Protein AF-L5N5S2-F1 (afdb_monomer)

Sequence (174 aa):
MRQPINDVLSGDQEKIIAAFIEKIEELGEEVDVIAGCATAGIPHAAWIAEKLELPMVYVRASAKKHGKGNQIEGRIRKGQKAVVIEDLISTGKSSIQAAEALQKEGVEVLEVLSIFTYGLHKADEAFKEAGLSYRSITSYENLLNALVDAERMNEEERRLMAEWRQDPYIFTQT

Nearest PDB structures (foldseek):
  4rv4-assembly1_B  TM=9.715E-01  e=4.858E-18  Bacillus anthracis
  3dez-assembly1_A  TM=9.484E-01  e=8.156E-17  Streptococcus mutans
  2wns-assembly1_A  TM=8.972E-01  e=1.142E-13  Homo sapiens
  4ohc-assembly1_D  TM=8.612E-01  e=1.217E-13  Burkholderia cenocepacia J2315
  4ohc-assembly4_C  TM=9.111E-01  e=1.305E-12  Burkholderia cenocepacia J2315

Mean predicted aligned error: 5.72 Å

pLDDT: mean 91.0, std 13.74, range [45.06, 98.88]

Solvent-accessible surface area (backbone atoms only — not comparable to full-atom values): 9653 Å² total; per-residue (Å²): 132,81,75,77,71,75,81,84,62,52,66,67,54,51,50,54,45,50,52,50,49,52,56,51,58,70,65,77,59,85,74,58,32,27,29,5,30,55,70,70,7,35,68,58,20,51,56,42,14,62,76,68,75,40,51,57,35,35,25,46,88,56,50,46,96,72,75,93,46,61,35,66,47,70,84,87,56,68,72,36,31,27,40,38,26,37,47,66,39,59,56,38,64,69,58,51,54,36,46,52,56,42,40,75,64,39,28,42,69,73,35,37,40,23,48,31,25,59,79,33,68,63,19,60,51,47,33,55,75,70,75,46,54,72,52,50,76,42,36,47,66,58,51,49,51,53,31,40,78,65,72,74,39,54,73,68,58,46,49,54,53,56,51,32,63,78,39,80,53,71,91,69,75,124

Structure (mmCIF, N/CA/C/O backbone):
data_AF-L5N5S2-F1
#
_entry.id   AF-L5N5S2-F1
#
loop_
_atom_site.group_PDB
_atom_site.id
_atom_site.type_symbol
_atom_site.label_atom_id
_atom_site.label_alt_id
_atom_site.label_comp_id
_atom_site.label_asym_id
_atom_site.label_entity_id
_atom_site.label_seq_id
_atom_site.pdbx_PDB_ins_code
_atom_site.Cartn_x
_atom_site.Cartn_y
_atom_site.Cartn_z
_atom_site.occupancy
_atom_site.B_iso_or_equiv
_atom_site.auth_seq_id
_atom_site.auth_comp_id
_atom_site.auth_asym_id
_atom_site.auth_atom_id
_atom_site.pdbx_PDB_model_num
ATOM 1 N N . MET A 1 1 ? -11.778 23.799 -28.279 1.00 48.72 1 MET A N 1
ATOM 2 C CA . MET A 1 1 ? -12.732 22.722 -27.945 1.00 48.72 1 MET A CA 1
ATOM 3 C C . MET A 1 1 ? -11.894 21.566 -27.413 1.00 48.72 1 MET A C 1
ATOM 5 O O . MET A 1 1 ? -11.048 21.091 -28.158 1.00 48.72 1 MET A O 1
ATOM 9 N N . ARG A 1 2 ? -11.972 21.233 -26.114 1.00 47.91 2 ARG A N 1
ATOM 10 C CA . ARG A 1 2 ? -11.222 20.085 -25.567 1.00 47.91 2 ARG A CA 1
ATOM 11 C C . ARG A 1 2 ? -11.820 18.812 -26.169 1.00 47.91 2 ARG A C 1
ATOM 13 O O . ARG A 1 2 ? -13.043 18.723 -26.252 1.00 47.91 2 ARG A O 1
ATOM 20 N N . GLN A 1 3 ? -10.978 17.882 -26.615 1.00 45.06 3 GLN A N 1
ATOM 21 C CA . GLN A 1 3 ? -11.445 16.546 -26.987 1.00 45.06 3 GLN A CA 1
ATOM 22 C C . GLN A 1 3 ? -12.175 15.911 -25.790 1.00 45.06 3 GLN A C 1
ATOM 24 O O . GLN A 1 3 ? -11.806 16.200 -24.644 1.00 45.06 3 GLN A O 1
ATOM 29 N N . PRO A 1 4 ? -13.227 15.108 -26.025 1.00 46.75 4 PRO A N 1
ATOM 30 C CA . PRO A 1 4 ? -13.910 14.403 -24.951 1.00 46.75 4 PRO A CA 1
ATOM 31 C C . PRO A 1 4 ? -12.904 13.534 -24.185 1.00 46.75 4 PRO A C 1
ATOM 33 O O . PRO A 1 4 ? -12.125 12.794 -24.773 1.00 46.75 4 PRO A O 1
ATOM 36 N N . ILE A 1 5 ? -12.923 13.661 -22.858 1.00 55.97 5 ILE A N 1
ATOM 37 C CA . ILE A 1 5 ? -12.007 13.012 -21.901 1.00 55.97 5 ILE A CA 1
ATOM 38 C C . ILE A 1 5 ? -12.103 11.471 -21.912 1.00 55.97 5 ILE A C 1
ATOM 40 O O . ILE A 1 5 ? -11.268 10.798 -21.313 1.00 55.97 5 ILE A O 1
ATOM 44 N N . ASN A 1 6 ? -13.084 10.903 -22.613 1.00 47.81 6 ASN A N 1
ATOM 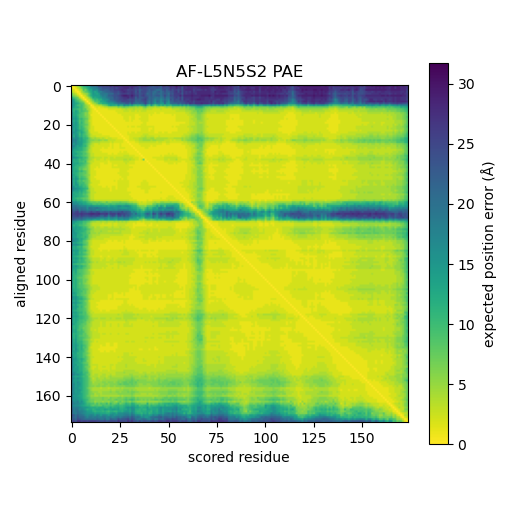45 C CA . ASN A 1 6 ? -13.488 9.510 -22.445 1.00 47.81 6 ASN A CA 1
ATOM 46 C C . ASN A 1 6 ? -12.530 8.464 -23.036 1.00 47.81 6 ASN A C 1
ATOM 48 O O . ASN A 1 6 ? -12.575 7.329 -22.574 1.00 47.81 6 ASN A O 1
ATOM 52 N N . ASP A 1 7 ? -11.642 8.824 -23.970 1.00 47.91 7 ASP A N 1
ATOM 53 C CA . ASP A 1 7 ? -10.919 7.812 -24.765 1.00 47.91 7 ASP A CA 1
ATOM 54 C C . ASP A 1 7 ? -9.430 7.632 -24.417 1.00 47.91 7 ASP A C 1
ATOM 56 O O . ASP A 1 7 ? -8.802 6.709 -24.925 1.00 47.91 7 ASP A O 1
ATOM 60 N N . VAL A 1 8 ? -8.833 8.474 -23.560 1.00 46.44 8 VAL A N 1
ATOM 61 C CA . VAL A 1 8 ? -7.364 8.446 -23.331 1.00 46.44 8 VAL A CA 1
ATOM 62 C C . VAL A 1 8 ? -6.959 8.239 -21.864 1.00 46.44 8 VAL A C 1
ATOM 64 O O . VAL A 1 8 ? -5.823 7.863 -21.602 1.00 46.44 8 VAL A O 1
ATOM 67 N N . LEU A 1 9 ? -7.861 8.439 -20.893 1.00 47.47 9 LEU A N 1
ATOM 68 C CA . LEU A 1 9 ? -7.510 8.400 -19.458 1.00 47.47 9 LEU A CA 1
ATOM 69 C C . LEU A 1 9 ? -8.308 7.388 -18.617 1.00 47.47 9 LEU A C 1
ATOM 71 O O . LEU A 1 9 ? -7.894 7.077 -17.504 1.00 47.47 9 LEU A O 1
ATOM 75 N N . SER A 1 10 ? -9.426 6.859 -19.120 1.00 57.72 10 SER A N 1
ATOM 76 C CA . SER A 1 10 ? -10.317 5.957 -18.368 1.00 57.72 10 SER A CA 1
ATOM 77 C C . SER A 1 10 ? -9.738 4.546 -18.193 1.00 57.72 10 SER A C 1
ATOM 79 O O . SER A 1 10 ? -9.827 3.973 -17.109 1.00 57.72 10 SER A O 1
ATOM 81 N N . GLY A 1 11 ? -9.080 4.006 -19.224 1.00 75.12 11 GLY A N 1
ATOM 82 C CA . GLY A 1 11 ? -8.697 2.591 -19.254 1.00 75.12 11 GLY A CA 1
ATOM 83 C C . GLY A 1 11 ? -7.631 2.182 -18.232 1.00 75.12 11 GLY A C 1
ATOM 84 O O . GLY A 1 11 ? -7.759 1.137 -17.601 1.00 75.12 11 GLY A O 1
ATOM 85 N N . ASP A 1 12 ? -6.573 2.972 -18.043 1.00 85.94 12 ASP A N 1
ATOM 86 C CA . ASP A 1 12 ? -5.463 2.552 -17.170 1.00 85.94 12 ASP A CA 1
ATOM 87 C C . ASP A 1 12 ? -5.809 2.675 -15.687 1.00 85.94 12 ASP A C 1
ATOM 89 O O . ASP A 1 12 ? -5.447 1.813 -14.886 1.00 85.94 12 ASP A O 1
ATOM 93 N N . GLN A 1 13 ? -6.587 3.694 -15.330 1.00 90.31 13 GLN A N 1
ATOM 94 C CA . GLN A 1 13 ? -7.136 3.814 -13.989 1.00 90.31 13 GLN A CA 1
ATOM 95 C C . GLN A 1 13 ? -8.058 2.630 -13.676 1.00 90.31 13 GLN A C 1
ATOM 97 O O . GLN A 1 13 ? -7.915 2.010 -12.626 1.00 90.31 13 GLN A O 1
ATOM 102 N N . GLU A 1 14 ? -8.970 2.277 -14.584 1.00 92.44 14 GLU A N 1
ATOM 103 C CA . GLU A 1 14 ? -9.865 1.131 -14.400 1.00 92.44 14 GLU A CA 1
ATOM 104 C C . GLU A 1 14 ? -9.103 -0.184 -14.219 1.00 92.44 14 GLU A C 1
ATOM 106 O O . GLU A 1 14 ? -9.450 -0.952 -13.323 1.00 92.44 14 GLU A O 1
ATOM 111 N N . LYS A 1 15 ? -8.028 -0.413 -14.986 1.00 96.00 15 LYS A N 1
ATOM 112 C CA . LYS A 1 15 ? -7.150 -1.584 -14.814 1.00 96.00 15 LYS A CA 1
ATOM 113 C C . LYS A 1 15 ? -6.496 -1.619 -13.434 1.00 96.00 15 LYS A C 1
ATOM 115 O O . LYS A 1 15 ? -6.466 -2.674 -12.811 1.00 96.00 15 LYS A O 1
ATOM 120 N N . ILE A 1 16 ? -5.991 -0.484 -12.944 1.00 97.25 16 ILE A N 1
ATOM 121 C CA . ILE A 1 16 ? -5.378 -0.401 -11.607 1.00 97.25 16 ILE A CA 1
ATOM 122 C C . ILE A 1 16 ? -6.407 -0.738 -10.527 1.00 97.25 16 ILE A C 1
ATOM 124 O O . ILE A 1 16 ? -6.114 -1.503 -9.613 1.00 97.25 16 ILE A O 1
ATOM 128 N N . ILE A 1 17 ? -7.621 -0.192 -10.631 1.00 97.94 17 ILE A N 1
ATOM 129 C CA . ILE A 1 17 ? -8.677 -0.468 -9.654 1.00 97.94 17 ILE A CA 1
ATOM 130 C C . ILE A 1 17 ? -9.130 -1.930 -9.725 1.00 97.94 17 ILE A C 1
ATOM 132 O O . ILE A 1 17 ? -9.308 -2.546 -8.679 1.00 97.94 17 ILE A O 1
ATOM 136 N N . ALA A 1 18 ? -9.252 -2.507 -10.923 1.00 97.94 18 ALA A N 1
ATOM 137 C CA . ALA A 1 18 ? -9.546 -3.929 -11.084 1.00 97.94 18 ALA A CA 1
ATOM 138 C C . ALA A 1 18 ? -8.464 -4.813 -10.438 1.00 97.94 18 ALA A C 1
ATOM 140 O O . ALA A 1 18 ? -8.800 -5.731 -9.701 1.00 97.94 18 ALA A O 1
ATOM 141 N N . ALA A 1 19 ? -7.182 -4.485 -10.622 1.00 98.44 19 ALA A N 1
ATOM 142 C CA . ALA A 1 19 ? -6.077 -5.225 -10.012 1.00 98.44 19 ALA A CA 1
ATOM 143 C C . ALA A 1 19 ? -6.036 -5.097 -8.475 1.00 98.44 19 ALA A C 1
ATOM 145 O O . ALA A 1 19 ? -5.641 -6.035 -7.784 1.00 98.44 19 ALA A O 1
ATOM 146 N N . PHE A 1 20 ? -6.450 -3.957 -7.910 1.00 98.62 20 PHE A N 1
ATOM 147 C CA . PHE A 1 20 ? -6.647 -3.850 -6.461 1.00 98.62 20 PHE A CA 1
ATOM 148 C C . PHE A 1 20 ? -7.786 -4.743 -5.971 1.00 98.62 20 PHE A C 1
ATOM 150 O O . PHE A 1 20 ? -7.624 -5.406 -4.951 1.00 98.62 20 PHE A O 1
ATOM 157 N N . ILE A 1 21 ? -8.918 -4.759 -6.680 1.00 98.50 21 ILE A N 1
ATOM 158 C CA . ILE A 1 21 ? -10.073 -5.596 -6.332 1.00 98.50 21 ILE A CA 1
ATOM 159 C C . ILE A 1 21 ? -9.696 -7.077 -6.383 1.00 98.50 21 ILE A C 1
ATOM 161 O O . ILE A 1 21 ? -9.943 -7.780 -5.412 1.00 98.50 21 ILE A O 1
ATOM 165 N N . GLU A 1 22 ? -9.010 -7.521 -7.437 1.00 98.38 22 GLU A N 1
ATOM 166 C CA . GLU A 1 22 ? -8.499 -8.893 -7.553 1.00 98.38 22 GLU A CA 1
ATOM 167 C C . GLU A 1 22 ? -7.638 -9.269 -6.337 1.00 98.38 22 GLU A C 1
ATOM 169 O O . GLU A 1 22 ? -7.867 -10.292 -5.697 1.00 98.38 22 GLU A O 1
ATOM 174 N N . LYS A 1 23 ? -6.711 -8.396 -5.923 1.00 98.25 23 LYS A N 1
ATOM 175 C CA . LYS A 1 23 ? -5.902 -8.633 -4.717 1.00 98.25 23 LYS A CA 1
ATOM 176 C C . LYS A 1 23 ? -6.717 -8.684 -3.433 1.00 98.25 23 LYS A C 1
ATOM 178 O O . LYS A 1 23 ? -6.355 -9.443 -2.538 1.00 98.25 23 LYS A O 1
ATOM 183 N N . ILE A 1 24 ? -7.764 -7.871 -3.316 1.00 98.31 24 ILE A N 1
ATOM 184 C CA . ILE A 1 24 ? -8.672 -7.901 -2.165 1.00 98.31 24 ILE A CA 1
ATOM 185 C C . ILE A 1 24 ? -9.428 -9.234 -2.132 1.00 98.31 24 ILE A C 1
ATOM 187 O O . ILE A 1 24 ? -9.512 -9.849 -1.075 1.00 98.31 24 ILE A O 1
ATOM 191 N N . GLU A 1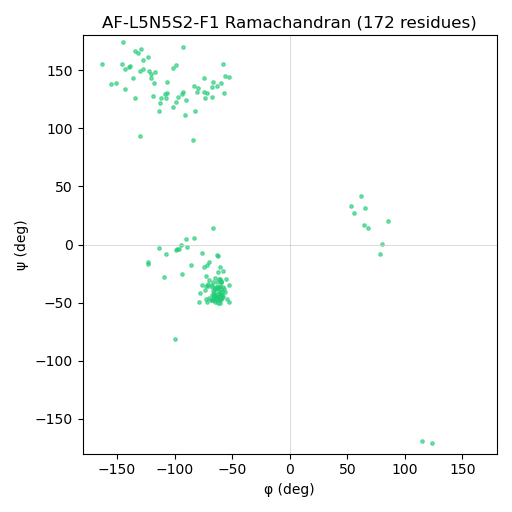 25 ? -9.916 -9.719 -3.272 1.00 97.12 25 GLU A N 1
ATOM 192 C CA . GLU A 1 25 ? -10.607 -11.010 -3.380 1.00 97.12 25 GLU A CA 1
ATOM 193 C C . GLU A 1 25 ? -9.678 -12.193 -3.055 1.00 97.12 25 GLU A C 1
ATOM 195 O O . GLU A 1 25 ? -10.081 -13.127 -2.358 1.00 97.12 25 GLU A O 1
ATOM 200 N N . GLU A 1 26 ? -8.409 -12.128 -3.474 1.00 97.69 26 GLU A N 1
ATOM 201 C CA . GLU A 1 26 ? -7.373 -13.122 -3.150 1.00 97.69 26 GLU A CA 1
ATOM 202 C C . GLU A 1 26 ? -7.089 -13.260 -1.645 1.00 97.69 26 GLU A C 1
ATOM 204 O O . GLU A 1 26 ? -6.531 -14.280 -1.235 1.00 97.69 26 GLU A O 1
ATOM 209 N N . LEU A 1 27 ? -7.461 -12.275 -0.813 1.00 95.19 27 LEU A N 1
ATOM 210 C CA . LEU A 1 27 ? -7.349 -12.400 0.646 1.00 95.19 27 LEU A CA 1
ATOM 211 C C . LEU A 1 27 ? -8.206 -13.553 1.181 1.00 95.19 27 LEU A C 1
ATOM 213 O O . LEU A 1 27 ? -7.869 -14.131 2.212 1.00 95.19 27 LEU A O 1
ATOM 217 N N . GLY A 1 28 ? -9.321 -13.872 0.510 1.00 94.44 28 GLY A N 1
ATOM 218 C CA . GLY A 1 28 ? -10.287 -14.864 0.988 1.00 94.44 28 GLY A CA 1
ATOM 219 C C . GLY A 1 28 ? -10.991 -14.465 2.292 1.00 94.44 28 GLY A C 1
ATOM 220 O O . GLY A 1 28 ? -11.574 -15.319 2.957 1.00 94.44 28 GLY A O 1
ATOM 221 N N . GLU A 1 29 ? -10.935 -13.183 2.656 1.00 94.19 29 GLU A N 1
ATOM 222 C CA . GLU A 1 29 ? -11.492 -12.597 3.876 1.00 94.19 29 GLU A CA 1
ATOM 223 C C . GLU A 1 29 ? -12.515 -11.511 3.518 1.00 94.19 29 GLU A C 1
ATOM 225 O O . GLU A 1 29 ? -12.363 -10.791 2.532 1.00 94.19 29 GLU A O 1
ATOM 230 N N . GLU A 1 30 ? -13.556 -11.366 4.337 1.00 95.94 30 GLU A N 1
ATOM 231 C CA . GLU A 1 30 ? -14.527 -10.278 4.185 1.00 95.94 30 GLU A CA 1
ATOM 232 C C . GLU A 1 30 ? -13.897 -8.938 4.603 1.00 95.94 30 GLU A C 1
ATOM 234 O O . GLU A 1 30 ? -13.301 -8.830 5.678 1.00 95.94 30 GLU A O 1
ATOM 239 N N . VAL A 1 31 ? -14.029 -7.913 3.755 1.00 98.19 31 VAL A N 1
ATOM 240 C CA . VAL A 1 31 ? -13.521 -6.557 4.010 1.00 98.19 31 VAL A CA 1
ATOM 241 C C . VAL A 1 31 ? -14.684 -5.622 4.316 1.00 98.19 31 VAL A C 1
ATOM 243 O O . VAL A 1 31 ? -15.597 -5.481 3.509 1.00 98.19 31 VAL A O 1
ATOM 246 N N . ASP A 1 32 ? -14.625 -4.927 5.452 1.00 98.62 32 ASP A N 1
ATOM 247 C CA . ASP A 1 32 ? -15.687 -4.022 5.906 1.00 98.62 32 ASP A CA 1
ATOM 248 C C . ASP A 1 32 ? -15.473 -2.563 5.486 1.00 98.62 32 ASP A C 1
ATOM 250 O O . ASP A 1 32 ? -16.415 -1.767 5.491 1.00 98.62 32 ASP A O 1
ATOM 254 N N . VAL A 1 33 ? -14.224 -2.154 5.248 1.00 98.69 33 VAL A N 1
ATOM 255 C CA . VAL A 1 33 ? -13.876 -0.753 4.978 1.00 98.69 33 VAL A CA 1
ATOM 256 C C . VAL A 1 33 ? -12.578 -0.632 4.183 1.00 98.69 33 VAL A C 1
ATOM 258 O O . VAL A 1 33 ? -11.581 -1.294 4.469 1.00 98.69 33 VAL A O 1
ATOM 261 N N . ILE A 1 34 ? -12.566 0.278 3.211 1.00 98.88 34 ILE A N 1
ATOM 262 C CA . ILE A 1 34 ? -11.359 0.639 2.463 1.00 98.88 34 ILE A CA 1
ATOM 263 C C . ILE A 1 34 ? -10.748 1.898 3.076 1.00 98.88 34 ILE A C 1
ATOM 265 O O . ILE A 1 34 ? -11.424 2.919 3.237 1.00 98.88 34 ILE A O 1
ATOM 269 N N . ALA A 1 35 ? -9.462 1.843 3.419 1.00 98.75 35 ALA A N 1
ATOM 270 C CA . ALA A 1 35 ? -8.750 2.950 4.046 1.00 98.75 35 ALA A CA 1
ATOM 271 C C . ALA A 1 35 ? -7.658 3.511 3.127 1.00 98.75 35 ALA A C 1
ATOM 273 O O . ALA A 1 35 ? -6.666 2.847 2.854 1.00 98.75 35 ALA A O 1
ATOM 274 N N . GLY A 1 36 ? -7.790 4.759 2.679 1.00 98.62 36 GLY A N 1
ATOM 275 C CA . GLY A 1 36 ? -6.739 5.429 1.904 1.00 98.62 36 GLY A CA 1
ATOM 276 C C . GLY A 1 36 ? -5.629 5.999 2.789 1.00 98.62 36 GLY A C 1
ATOM 277 O O . GLY A 1 36 ? -5.912 6.730 3.745 1.00 98.62 36 GLY A O 1
ATOM 278 N N . CYS A 1 37 ? -4.364 5.738 2.458 1.00 97.81 37 CYS A N 1
ATOM 279 C CA . CYS A 1 37 ? -3.244 6.458 3.058 1.00 97.81 37 CYS A CA 1
ATOM 280 C C . CYS A 1 37 ? -3.177 7.884 2.490 1.00 97.81 37 CYS A C 1
ATOM 282 O O . CYS A 1 37 ? -3.181 8.092 1.272 1.00 97.81 37 CYS A O 1
ATOM 284 N N . ALA A 1 38 ? -3.166 8.900 3.359 1.00 96.12 38 ALA A N 1
ATOM 285 C CA . ALA A 1 38 ? -3.128 10.273 2.882 1.00 96.12 38 ALA A CA 1
ATOM 286 C C . ALA A 1 38 ? -1.730 10.642 2.347 1.00 96.12 38 ALA A C 1
ATOM 288 O O . ALA A 1 38 ? -0.735 10.498 3.053 1.00 96.12 38 ALA A O 1
ATOM 289 N N . THR A 1 39 ? -1.608 11.228 1.154 1.00 96.69 39 THR A N 1
ATOM 290 C CA . THR A 1 39 ? -2.698 11.719 0.279 1.00 96.69 39 THR A CA 1
ATOM 291 C C . THR A 1 39 ? -2.891 10.863 -0.973 1.00 96.69 39 THR A C 1
ATOM 293 O O . THR A 1 39 ? -4.000 10.807 -1.500 1.00 96.69 39 THR A O 1
ATOM 296 N N . ALA A 1 40 ? -1.832 10.212 -1.455 1.00 97.19 40 ALA A N 1
ATOM 297 C CA . ALA A 1 40 ? -1.812 9.573 -2.769 1.00 97.19 40 ALA A CA 1
ATOM 298 C C . ALA A 1 40 ? -2.645 8.282 -2.837 1.00 97.19 40 ALA A C 1
ATOM 300 O O . ALA A 1 40 ? -3.208 7.991 -3.887 1.00 97.19 40 ALA A O 1
ATOM 301 N N . GLY A 1 41 ? -2.834 7.572 -1.721 1.00 98.00 41 GLY A N 1
ATOM 302 C CA . GLY A 1 41 ? -3.731 6.416 -1.651 1.00 98.00 41 GLY A CA 1
ATOM 303 C C . GLY A 1 41 ? -5.226 6.764 -1.698 1.00 98.00 41 GLY A C 1
ATOM 304 O O . GLY A 1 41 ? -6.051 5.901 -1.993 1.00 98.00 41 GLY A O 1
ATOM 305 N N . ILE A 1 42 ? -5.608 8.024 -1.438 1.00 98.56 42 ILE A N 1
ATOM 306 C CA . ILE A 1 42 ? -7.018 8.442 -1.312 1.00 98.56 42 ILE A CA 1
ATOM 307 C C . ILE A 1 42 ? -7.825 8.238 -2.607 1.00 98.56 42 ILE A C 1
ATOM 309 O O . ILE A 1 42 ? -8.899 7.643 -2.520 1.00 98.56 42 ILE A O 1
ATOM 313 N N . PRO A 1 43 ? -7.379 8.686 -3.799 1.00 98.19 43 PRO A N 1
ATOM 314 C CA . PRO A 1 43 ? -8.169 8.520 -5.021 1.00 98.19 43 PRO A CA 1
ATOM 315 C C . PRO A 1 43 ? -8.429 7.048 -5.357 1.00 98.19 43 PRO A C 1
ATOM 317 O O . PRO A 1 43 ? -9.545 6.681 -5.715 1.00 98.19 43 PRO A O 1
ATOM 320 N N . HIS A 1 44 ? -7.420 6.192 -5.169 1.00 98.38 44 HIS A N 1
ATOM 321 C CA . HIS A 1 44 ? -7.539 4.755 -5.404 1.00 98.38 44 HIS A CA 1
ATOM 322 C C . HIS A 1 44 ? -8.507 4.109 -4.411 1.00 98.38 44 HIS A C 1
ATOM 324 O O . HIS A 1 44 ? -9.427 3.414 -4.832 1.00 98.38 44 HIS A O 1
ATOM 330 N N . ALA A 1 45 ? -8.369 4.414 -3.116 1.00 98.69 45 ALA A N 1
ATOM 331 C CA . ALA A 1 45 ? -9.291 3.951 -2.082 1.00 98.69 45 ALA A CA 1
ATOM 332 C C . ALA A 1 45 ? -10.746 4.346 -2.371 1.00 98.69 45 ALA A C 1
ATOM 334 O O . ALA A 1 45 ? -11.643 3.530 -2.187 1.00 98.69 45 ALA A O 1
ATOM 335 N N . ALA A 1 46 ? -10.980 5.569 -2.857 1.00 98.62 46 ALA A N 1
ATOM 336 C CA . ALA A 1 46 ? -12.320 6.047 -3.183 1.00 98.62 46 ALA A CA 1
ATOM 337 C C . ALA A 1 46 ? -12.956 5.239 -4.324 1.00 98.62 46 ALA A C 1
ATOM 339 O O . ALA A 1 46 ? -14.104 4.820 -4.210 1.00 98.62 46 ALA A O 1
ATOM 340 N N . TRP A 1 47 ? -12.214 4.977 -5.404 1.00 98.25 47 TRP A N 1
ATOM 341 C CA . TRP A 1 47 ? -12.732 4.192 -6.529 1.00 98.25 47 TRP A CA 1
ATOM 342 C C . TRP A 1 47 ? -12.905 2.707 -6.211 1.00 98.25 47 TRP A C 1
ATOM 344 O O . TRP A 1 47 ? -13.840 2.092 -6.718 1.00 98.25 47 TRP A O 1
ATOM 354 N N . ILE A 1 48 ? -12.033 2.135 -5.378 1.00 98.56 48 ILE A N 1
ATOM 355 C CA . ILE A 1 48 ? -12.181 0.755 -4.898 1.00 98.56 48 ILE A CA 1
ATOM 356 C C . ILE A 1 48 ? -13.436 0.646 -4.027 1.00 98.56 48 ILE A C 1
ATOM 358 O O . ILE A 1 48 ? -14.270 -0.217 -4.277 1.00 98.56 48 ILE A O 1
ATOM 362 N N . ALA A 1 49 ? -13.600 1.546 -3.051 1.00 98.62 49 ALA A N 1
ATOM 363 C CA . ALA A 1 49 ? -14.758 1.566 -2.162 1.00 98.62 49 ALA A CA 1
ATOM 364 C C . ALA A 1 49 ? -16.077 1.706 -2.932 1.00 98.62 49 ALA A C 1
ATOM 366 O O . ALA A 1 49 ? -17.014 0.961 -2.667 1.00 98.62 49 ALA A O 1
ATOM 367 N N . GLU A 1 50 ? -16.121 2.602 -3.925 1.00 98.19 50 GLU A N 1
ATOM 368 C CA . GLU A 1 50 ? -17.285 2.776 -4.802 1.00 98.19 50 GLU A CA 1
ATOM 369 C C . GLU A 1 50 ? -17.626 1.484 -5.558 1.00 98.19 50 GLU A C 1
ATOM 371 O O . GLU A 1 50 ? -18.779 1.070 -5.582 1.00 98.19 50 GLU A O 1
ATOM 376 N N . LYS A 1 51 ? -16.630 0.813 -6.155 1.00 97.50 51 LYS A N 1
ATOM 377 C CA . LYS A 1 51 ? -16.861 -0.422 -6.923 1.00 97.50 51 LYS A CA 1
ATOM 378 C C . LYS A 1 51 ? -17.256 -1.618 -6.061 1.00 97.50 51 LYS A C 1
ATOM 380 O O . LYS A 1 51 ? -17.959 -2.491 -6.558 1.00 97.50 51 LYS A O 1
ATOM 385 N N . LEU A 1 52 ? -16.778 -1.673 -4.821 1.00 97.38 52 LEU A N 1
ATOM 386 C CA . LEU A 1 52 ? -17.104 -2.736 -3.869 1.00 97.38 52 LEU A CA 1
ATOM 387 C C . LEU A 1 52 ? -18.349 -2.422 -3.028 1.00 97.38 52 LEU A C 1
ATOM 389 O O . LEU A 1 52 ? -18.734 -3.241 -2.202 1.00 97.38 52 LEU A O 1
ATOM 393 N N . GLU A 1 53 ? -18.955 -1.244 -3.206 1.00 98.12 53 GLU A N 1
ATOM 394 C CA . GLU A 1 53 ? -20.058 -0.743 -2.374 1.00 98.12 53 GLU A CA 1
ATOM 395 C C . GLU A 1 53 ? -19.724 -0.747 -0.864 1.00 98.12 53 GLU A C 1
ATOM 397 O O . GLU A 1 53 ? -20.589 -0.935 -0.006 1.00 98.12 53 GLU A O 1
ATOM 402 N N . LEU A 1 54 ? -18.450 -0.510 -0.526 1.00 98.25 54 LEU A N 1
ATOM 403 C CA . LEU A 1 54 ? -17.943 -0.515 0.847 1.00 98.25 54 LEU A CA 1
ATOM 404 C C . LEU A 1 54 ? -17.775 0.905 1.410 1.00 98.25 54 LEU A C 1
ATOM 406 O O . LEU A 1 54 ? -17.477 1.853 0.680 1.00 98.25 54 LEU A O 1
ATOM 410 N N . PRO A 1 55 ? -17.889 1.082 2.739 1.00 98.38 55 PRO A N 1
ATOM 411 C CA . PRO A 1 55 ? -17.452 2.298 3.407 1.00 98.38 55 PRO A CA 1
ATOM 412 C C . PRO A 1 55 ? -15.997 2.657 3.079 1.00 98.38 55 PRO A C 1
ATOM 414 O O . PRO A 1 55 ? -15.120 1.795 3.001 1.00 98.38 55 PRO A O 1
ATOM 417 N N . MET A 1 56 ? -15.727 3.960 2.983 1.00 98.38 56 MET A N 1
ATOM 418 C CA . MET A 1 56 ? -14.382 4.500 2.798 1.00 98.38 56 MET A CA 1
ATOM 419 C C . MET A 1 56 ? -13.979 5.384 3.982 1.00 98.38 56 MET A C 1
ATOM 421 O O . MET A 1 56 ? -14.763 6.213 4.458 1.00 98.38 56 MET A O 1
ATOM 425 N N . VAL A 1 57 ? -12.726 5.253 4.414 1.00 98.50 57 VAL A N 1
ATOM 426 C CA . VAL A 1 57 ? -12.041 6.201 5.304 1.00 98.50 57 VAL A CA 1
ATOM 427 C C . VAL A 1 57 ? -10.686 6.593 4.719 1.00 98.50 57 VAL A C 1
ATOM 429 O O . VAL A 1 57 ? -10.194 5.969 3.780 1.00 98.50 57 VAL A O 1
ATOM 432 N N . TYR A 1 58 ? -10.045 7.619 5.273 1.00 98.31 58 TYR A N 1
ATOM 433 C CA . TYR A 1 58 ? -8.629 7.865 5.002 1.00 98.31 58 TYR A CA 1
ATOM 434 C C . TYR A 1 58 ? -7.871 8.266 6.262 1.00 98.31 58 TYR A C 1
ATOM 436 O O . TYR A 1 58 ? -8.442 8.819 7.205 1.00 98.31 58 TYR A O 1
ATOM 444 N N . VAL A 1 59 ? -6.569 7.987 6.276 1.00 97.62 59 VAL A N 1
ATOM 445 C CA . VAL A 1 59 ? -5.710 8.212 7.440 1.00 97.62 59 VAL A CA 1
ATOM 446 C C . VAL A 1 59 ? -4.698 9.308 7.149 1.00 97.62 59 VAL A C 1
ATOM 448 O O . VAL A 1 59 ? -3.906 9.225 6.216 1.00 97.62 59 VAL A O 1
ATOM 451 N N . ARG A 1 60 ? -4.717 10.360 7.965 1.00 95.44 60 ARG A N 1
ATOM 452 C CA . ARG A 1 60 ? -3.803 11.500 7.871 1.00 95.44 60 ARG A CA 1
ATOM 453 C C . ARG A 1 60 ? -2.411 11.116 8.370 1.00 95.44 60 ARG A C 1
ATOM 455 O O . ARG A 1 60 ? -2.274 10.485 9.417 1.00 95.44 60 ARG A O 1
ATOM 462 N N . ALA A 1 61 ? -1.383 11.660 7.716 1.00 88.56 61 ALA A N 1
ATOM 463 C CA . ALA A 1 61 ? 0.015 11.512 8.134 1.00 88.56 61 ALA A CA 1
ATOM 464 C C . ALA A 1 61 ? 0.300 12.015 9.566 1.00 88.56 61 ALA A C 1
ATOM 466 O O . ALA A 1 61 ? 1.276 11.617 10.191 1.00 88.56 61 ALA A O 1
ATOM 467 N N . SER A 1 62 ? -0.533 12.913 10.101 1.00 83.06 62 SER A N 1
ATOM 468 C CA . SER A 1 62 ? -0.449 13.353 11.495 1.00 83.06 62 SER A CA 1
ATOM 469 C C . SER A 1 62 ? -1.823 13.646 12.091 1.00 83.06 62 SER A C 1
ATOM 471 O O . SER A 1 62 ? -2.784 13.978 11.386 1.00 83.06 62 SER A O 1
ATOM 473 N N . ALA A 1 63 ? -1.909 13.540 13.417 1.00 77.88 63 ALA A N 1
ATOM 474 C CA . ALA A 1 63 ? -3.094 13.886 14.191 1.00 77.88 63 ALA A CA 1
ATOM 475 C C . ALA A 1 63 ? -3.511 15.356 13.982 1.00 77.88 63 ALA A C 1
ATOM 477 O O . ALA A 1 63 ? -2.700 16.225 13.646 1.00 77.88 63 ALA A O 1
ATOM 478 N N . LYS A 1 64 ? -4.796 15.672 14.187 1.00 67.88 64 LYS A N 1
ATOM 479 C CA . LYS A 1 64 ? -5.256 17.073 14.214 1.00 67.88 64 LYS A CA 1
ATOM 480 C C . LYS A 1 64 ? -4.602 17.815 15.387 1.00 67.88 64 LYS A C 1
ATOM 482 O O . LYS A 1 64 ? -4.582 17.306 16.502 1.00 67.88 64 LYS A O 1
ATOM 487 N N . LYS A 1 65 ? -4.130 19.048 15.147 1.00 62.41 65 LYS A N 1
ATOM 488 C CA . LYS A 1 65 ? -3.527 19.917 16.182 1.00 62.41 65 LYS A CA 1
ATOM 489 C C . LYS A 1 65 ? -4.503 20.292 17.309 1.00 62.41 65 LYS A C 1
ATOM 491 O O . LYS A 1 65 ? -4.064 20.597 18.411 1.00 62.41 65 LYS A O 1
ATOM 496 N N . HIS A 1 66 ? -5.811 20.257 17.046 1.00 49.50 66 HIS A N 1
ATOM 497 C CA . HIS A 1 66 ? -6.864 20.552 18.019 1.00 49.50 66 HIS A CA 1
ATOM 498 C C . HIS A 1 66 ? -7.964 19.479 17.925 1.00 49.50 66 HIS A C 1
ATOM 500 O O . HIS A 1 66 ? -8.467 19.211 16.833 1.00 49.50 66 HIS A O 1
ATOM 506 N N . GLY A 1 67 ? -8.310 18.841 19.050 1.00 59.66 67 GLY A N 1
ATOM 507 C CA . GLY A 1 67 ? -9.279 17.734 19.140 1.00 59.66 67 GLY A CA 1
ATOM 508 C C . GLY A 1 67 ? -8.690 16.462 19.770 1.00 59.66 67 GLY A C 1
ATOM 509 O O . GLY A 1 67 ? -7.573 16.485 20.274 1.00 59.66 67 GLY A O 1
ATOM 510 N N . LYS A 1 68 ? -9.420 15.334 19.722 1.00 59.78 68 LYS A N 1
ATOM 511 C CA . LYS A 1 68 ? -9.016 14.023 20.293 1.00 59.78 68 LYS A CA 1
ATOM 512 C C . LYS A 1 68 ? -7.798 13.353 19.615 1.00 59.78 68 LYS A C 1
ATOM 514 O O . LYS A 1 68 ? -7.586 12.165 19.795 1.00 59.78 68 LYS A O 1
ATOM 519 N N . GLY A 1 69 ? -7.021 14.071 18.803 1.00 61.50 69 GLY A N 1
ATOM 520 C CA . GLY A 1 69 ? -5.843 13.511 18.131 1.00 61.50 69 GLY A CA 1
ATOM 521 C C . GLY A 1 69 ? -6.140 12.458 17.053 1.00 61.50 69 GLY A C 1
ATOM 522 O O . GLY A 1 69 ? -5.219 11.775 16.623 1.00 61.50 69 GLY A O 1
ATOM 523 N N . ASN A 1 70 ? -7.389 12.332 16.587 1.00 81.31 70 ASN A N 1
ATOM 524 C CA . ASN A 1 70 ? -7.757 11.305 15.611 1.00 81.31 70 ASN A CA 1
ATOM 525 C C . ASN A 1 70 ? -7.093 11.572 14.243 1.00 81.31 70 ASN A C 1
ATOM 527 O O . ASN A 1 70 ? -7.196 12.680 13.700 1.00 81.31 70 ASN A O 1
ATOM 531 N N . GLN A 1 71 ? -6.397 10.565 13.711 1.00 92.69 71 GLN A N 1
ATOM 532 C CA . GLN A 1 71 ? -5.790 10.582 12.376 1.00 92.69 71 GLN A CA 1
ATOM 533 C C . GLN A 1 71 ? -6.772 10.147 11.283 1.00 92.69 71 GLN A C 1
ATOM 535 O O . GLN A 1 71 ? -6.521 10.427 10.114 1.00 92.69 71 GLN A O 1
ATOM 540 N N . ILE A 1 72 ? -7.870 9.490 11.648 1.00 96.00 72 ILE A N 1
ATOM 541 C CA . ILE A 1 72 ? -8.812 8.871 10.719 1.00 96.00 72 ILE A CA 1
ATOM 542 C C . ILE A 1 72 ? -9.935 9.854 10.398 1.00 96.00 72 ILE A C 1
ATOM 544 O O . ILE A 1 72 ? -10.541 10.453 11.289 1.00 96.00 72 ILE A O 1
ATOM 548 N N . GLU A 1 73 ? -10.218 10.001 9.111 1.00 96.56 73 GLU A N 1
ATOM 549 C CA . GLU A 1 73 ? -11.322 10.792 8.580 1.00 96.56 73 GLU A CA 1
ATOM 550 C C . GLU A 1 73 ? -12.342 9.838 7.954 1.00 96.56 73 GLU A C 1
ATOM 552 O O . GLU A 1 73 ? -12.001 9.002 7.119 1.00 96.56 73 GLU A O 1
ATOM 557 N N . GLY A 1 74 ? -13.594 9.949 8.396 1.00 94.94 74 GLY A N 1
ATOM 558 C CA . GLY A 1 74 ? -14.647 8.968 8.134 1.00 94.94 74 GLY A CA 1
ATOM 559 C C . GLY A 1 74 ? -15.114 8.287 9.421 1.00 94.94 74 GLY A C 1
ATOM 560 O O . GLY A 1 74 ? -14.819 8.749 10.526 1.00 94.94 74 GLY A O 1
ATOM 561 N N . ARG A 1 75 ? -15.908 7.220 9.294 1.00 94.69 75 ARG A N 1
ATOM 562 C CA . ARG A 1 75 ? -16.460 6.485 10.441 1.00 94.69 75 ARG A CA 1
ATOM 563 C C . ARG A 1 75 ? -15.965 5.050 10.423 1.00 94.69 75 ARG A C 1
ATOM 565 O O . ARG A 1 75 ? -16.165 4.357 9.436 1.00 94.69 75 ARG A O 1
ATOM 572 N N . ILE A 1 76 ? -15.407 4.623 11.548 1.00 95.56 76 ILE A N 1
ATOM 573 C CA . ILE A 1 76 ? -15.001 3.242 11.800 1.00 95.56 76 ILE A CA 1
ATOM 574 C C . ILE A 1 76 ? -15.684 2.699 13.056 1.00 95.56 76 ILE A C 1
ATOM 576 O O . ILE A 1 76 ? -16.178 3.461 13.896 1.00 95.56 76 ILE A O 1
ATOM 580 N N . ARG A 1 77 ? -15.709 1.376 13.189 1.00 95.12 77 ARG A N 1
ATOM 581 C CA . ARG A 1 77 ? -16.173 0.639 14.365 1.00 95.12 77 ARG A CA 1
ATOM 582 C C . ARG A 1 77 ? -15.115 -0.386 14.762 1.00 95.12 77 ARG A C 1
ATOM 584 O O . ARG A 1 77 ? -14.410 -0.920 13.913 1.00 95.12 77 ARG A O 1
ATOM 591 N N . LYS A 1 78 ? -15.037 -0.679 16.060 1.00 96.94 78 LYS A N 1
ATOM 592 C CA . LYS A 1 78 ? -14.169 -1.745 16.573 1.00 96.94 78 LYS A CA 1
ATOM 593 C C . LYS A 1 78 ? -14.555 -3.087 15.956 1.00 96.94 78 LYS A C 1
ATOM 595 O O . LYS A 1 78 ? -15.744 -3.380 15.859 1.00 96.94 78 LYS A O 1
ATOM 600 N N . GLY A 1 79 ? -13.551 -3.876 15.595 1.00 97.38 79 GLY A N 1
ATOM 601 C CA . GLY A 1 79 ? -13.705 -5.174 14.949 1.00 97.38 79 GLY A CA 1
ATOM 602 C C . GLY A 1 79 ? -13.967 -5.113 13.445 1.00 97.38 79 GLY A C 1
ATOM 603 O O . GLY A 1 79 ? -14.112 -6.171 12.854 1.00 97.38 79 GLY A O 1
ATOM 604 N N . GLN A 1 80 ? -14.033 -3.925 12.824 1.00 97.81 80 GLN A N 1
ATOM 605 C CA . GLN A 1 80 ? -14.066 -3.849 11.360 1.00 97.81 80 GLN A CA 1
ATOM 606 C C . GLN A 1 80 ? -12.746 -4.327 10.771 1.00 97.81 80 GLN A C 1
ATOM 608 O O . GLN A 1 80 ? -11.685 -3.956 11.276 1.00 97.81 80 GLN A O 1
ATOM 613 N N . LYS A 1 81 ? -12.834 -5.065 9.671 1.00 98.69 81 LYS A N 1
ATOM 614 C CA . LYS A 1 81 ? -11.714 -5.480 8.838 1.00 98.69 81 LYS A CA 1
ATOM 615 C C . LYS A 1 81 ? -11.447 -4.450 7.748 1.00 98.69 81 LYS A C 1
ATOM 617 O O . LYS A 1 81 ? -12.339 -4.095 6.978 1.00 98.69 81 LYS A O 1
ATOM 622 N N . ALA A 1 82 ? -10.219 -3.957 7.683 1.00 98.62 82 ALA A N 1
ATOM 623 C CA . ALA A 1 82 ? -9.805 -2.925 6.748 1.00 98.62 82 ALA A CA 1
ATOM 624 C C . ALA A 1 82 ? -8.671 -3.389 5.843 1.00 98.62 82 ALA A C 1
ATOM 626 O O . ALA A 1 82 ? -7.727 -4.043 6.290 1.00 98.62 82 ALA A O 1
ATOM 627 N N . VAL A 1 83 ? -8.722 -2.937 4.593 1.00 98.75 83 VAL A N 1
ATOM 628 C CA . VAL A 1 83 ? -7.571 -2.939 3.685 1.00 98.75 83 VAL A CA 1
ATOM 629 C C . VAL A 1 83 ? -7.079 -1.506 3.529 1.00 98.75 83 VAL A C 1
ATOM 631 O O . VAL A 1 83 ? -7.868 -0.589 3.274 1.00 98.75 83 VAL A O 1
ATOM 634 N N . VAL A 1 84 ? -5.772 -1.304 3.698 1.00 98.81 84 VAL A N 1
ATOM 635 C CA . VAL A 1 84 ? -5.135 0.007 3.516 1.00 98.81 84 VAL A CA 1
ATOM 636 C C . VAL A 1 84 ? -4.612 0.120 2.091 1.00 98.81 84 VAL A C 1
ATOM 638 O O . VAL A 1 84 ? -3.890 -0.758 1.634 1.00 98.81 84 VAL A O 1
ATOM 641 N N . ILE A 1 85 ? -4.942 1.209 1.402 1.00 98.81 85 ILE A N 1
ATOM 642 C CA . ILE A 1 85 ? -4.552 1.469 0.015 1.00 98.81 85 ILE A CA 1
ATOM 643 C C . ILE A 1 85 ? -3.505 2.579 -0.038 1.00 98.81 85 ILE A C 1
ATOM 645 O O . ILE A 1 85 ? -3.708 3.669 0.507 1.00 98.81 85 ILE A O 1
ATOM 649 N N . GLU A 1 86 ? -2.413 2.303 -0.742 1.00 97.56 86 GLU A N 1
ATOM 650 C CA . GLU A 1 86 ? -1.309 3.218 -1.020 1.00 97.56 86 GLU A CA 1
ATOM 651 C C . GLU A 1 86 ? -1.017 3.276 -2.529 1.00 97.56 86 GLU A C 1
ATOM 653 O O . GLU A 1 86 ? -1.353 2.359 -3.279 1.00 97.56 86 GLU A O 1
ATOM 658 N N . ASP A 1 87 ? -0.371 4.338 -3.007 1.00 98.06 87 ASP A N 1
ATOM 659 C CA . ASP A 1 87 ? 0.144 4.370 -4.381 1.00 98.06 87 ASP A CA 1
ATOM 660 C C . ASP A 1 87 ? 1.461 3.578 -4.501 1.00 98.06 87 ASP A C 1
ATOM 662 O O . ASP A 1 87 ? 1.597 2.696 -5.353 1.00 98.06 87 ASP A O 1
ATOM 666 N N . LEU A 1 88 ? 2.418 3.839 -3.610 1.00 98.12 88 LEU A N 1
ATOM 667 C CA . LEU A 1 88 ? 3.773 3.309 -3.674 1.00 98.12 88 LEU A CA 1
ATOM 668 C C . LEU A 1 88 ? 4.344 2.982 -2.292 1.00 98.12 88 LEU A C 1
ATOM 670 O O . LEU A 1 88 ? 4.355 3.801 -1.375 1.00 98.12 88 LEU A O 1
ATOM 674 N N . ILE A 1 89 ? 4.945 1.799 -2.177 1.00 97.94 89 ILE A N 1
ATOM 675 C CA . ILE A 1 89 ? 5.716 1.397 -0.999 1.00 97.94 89 ILE A CA 1
ATOM 676 C C . ILE A 1 89 ? 7.213 1.545 -1.293 1.00 97.94 89 ILE A C 1
ATOM 678 O O . ILE A 1 89 ? 7.773 0.903 -2.181 1.00 97.94 89 ILE A O 1
ATOM 682 N N . SER A 1 90 ? 7.870 2.415 -0.521 1.00 95.44 90 SER A N 1
ATOM 683 C CA . SER A 1 90 ? 9.333 2.522 -0.474 1.00 95.44 90 SER A CA 1
ATOM 684 C C . SER A 1 90 ? 9.886 1.787 0.742 1.00 95.44 90 SER A C 1
ATOM 686 O O . SER A 1 90 ? 10.294 0.643 0.638 1.00 95.44 90 SER A O 1
ATOM 688 N N . THR A 1 91 ? 9.858 2.424 1.911 1.00 95.44 91 THR A N 1
ATOM 689 C CA . THR A 1 91 ? 10.246 1.822 3.199 1.00 95.44 91 THR A CA 1
ATOM 690 C C . THR A 1 91 ? 9.049 1.332 4.014 1.00 95.44 91 THR A C 1
ATOM 692 O O . THR A 1 91 ? 9.237 0.813 5.104 1.00 95.44 91 THR A O 1
ATOM 695 N N . GLY A 1 92 ? 7.818 1.560 3.543 1.00 96.00 92 GLY A N 1
ATOM 696 C CA . GLY A 1 92 ? 6.583 1.185 4.245 1.00 96.00 92 GLY A CA 1
ATOM 697 C C . GLY A 1 92 ? 6.164 2.110 5.391 1.00 96.00 92 GLY A C 1
ATOM 698 O O . GLY A 1 92 ? 5.053 1.997 5.890 1.00 96.00 92 GLY A O 1
ATOM 699 N N . LYS A 1 93 ? 6.999 3.076 5.798 1.00 96.06 93 LYS A N 1
ATOM 700 C CA . LYS A 1 93 ? 6.749 3.895 6.997 1.00 96.06 93 LYS A CA 1
ATOM 701 C C . LYS A 1 93 ? 5.365 4.560 7.026 1.00 96.06 93 LYS A C 1
ATOM 703 O O . LYS A 1 93 ? 4.686 4.485 8.044 1.00 96.06 93 LYS A O 1
ATOM 708 N N . SER A 1 94 ? 4.962 5.231 5.946 1.00 95.81 94 SER A N 1
ATOM 709 C CA . SER A 1 94 ? 3.690 5.969 5.907 1.00 95.81 94 SER A CA 1
ATOM 710 C C . SER A 1 94 ? 2.482 5.039 6.010 1.00 95.81 94 SER A C 1
ATOM 712 O O . SER A 1 94 ? 1.568 5.298 6.791 1.00 95.81 94 SER A O 1
ATOM 714 N N . SER A 1 95 ? 2.500 3.933 5.269 1.00 96.88 95 SER A N 1
ATOM 715 C CA . SER A 1 95 ? 1.401 2.973 5.243 1.00 96.88 95 SER A CA 1
ATOM 716 C C . SER A 1 95 ? 1.311 2.150 6.531 1.00 96.88 95 SER A C 1
ATOM 718 O O . SER A 1 95 ? 0.207 1.925 7.022 1.00 96.88 95 SER A O 1
ATOM 720 N N . ILE A 1 96 ? 2.445 1.806 7.153 1.00 98.31 96 ILE A N 1
ATOM 721 C CA . ILE A 1 96 ? 2.488 1.209 8.498 1.00 98.31 96 ILE A CA 1
ATOM 722 C C . ILE A 1 96 ? 1.871 2.165 9.523 1.00 98.31 96 ILE A C 1
ATOM 724 O O . ILE A 1 96 ? 0.991 1.772 10.280 1.00 98.31 96 ILE A O 1
ATOM 728 N N . GLN A 1 97 ? 2.250 3.447 9.511 1.00 97.12 97 GLN A N 1
ATOM 729 C CA . GLN A 1 97 ? 1.661 4.441 10.417 1.00 97.12 97 GLN A CA 1
ATOM 730 C C . GLN A 1 97 ? 0.148 4.600 10.216 1.00 97.12 97 GLN A C 1
ATOM 732 O O . GLN A 1 97 ? -0.583 4.825 11.184 1.00 97.12 97 GLN A O 1
ATOM 737 N N . ALA A 1 98 ? -0.329 4.487 8.973 1.00 97.50 98 ALA A N 1
ATOM 738 C CA . ALA A 1 98 ? -1.754 4.509 8.672 1.00 97.50 98 ALA A CA 1
ATOM 739 C C . ALA A 1 98 ? -2.478 3.274 9.237 1.00 97.50 98 ALA A C 1
ATOM 741 O O . ALA A 1 98 ? -3.503 3.419 9.907 1.00 97.50 98 ALA A O 1
ATOM 742 N N . ALA A 1 99 ? -1.920 2.080 9.025 1.00 98.31 99 ALA A N 1
ATOM 743 C CA . ALA A 1 99 ? -2.442 0.826 9.559 1.00 98.31 99 ALA A CA 1
ATOM 744 C C . ALA A 1 99 ? -2.469 0.817 11.097 1.00 98.31 99 ALA A C 1
ATOM 746 O O . ALA A 1 99 ? -3.494 0.511 11.702 1.00 98.31 99 ALA A O 1
ATOM 747 N N . GLU A 1 100 ? -1.391 1.253 11.748 1.00 97.50 100 GLU A N 1
ATOM 748 C CA . GLU A 1 100 ? -1.324 1.362 13.208 1.00 97.50 100 GLU A CA 1
ATOM 749 C C . GLU A 1 100 ? -2.368 2.334 13.771 1.00 97.50 100 GLU A C 1
ATOM 751 O O . GLU A 1 100 ? -2.903 2.116 14.859 1.00 97.50 100 GLU A O 1
ATOM 756 N N . ALA A 1 101 ? -2.662 3.433 13.069 1.00 96.69 101 ALA A N 1
ATOM 757 C CA . ALA A 1 101 ? -3.700 4.366 13.497 1.00 96.69 101 ALA A CA 1
ATOM 758 C C . ALA A 1 101 ? -5.094 3.718 13.468 1.00 96.69 101 ALA A C 1
ATOM 760 O O . ALA A 1 101 ? -5.874 3.937 14.393 1.00 96.69 101 ALA A O 1
ATOM 761 N N . LEU A 1 102 ? -5.385 2.884 12.462 1.00 97.56 102 LEU A N 1
ATOM 762 C CA . LEU A 1 102 ? -6.611 2.078 12.406 1.00 97.56 102 LEU A CA 1
ATOM 763 C C . LEU A 1 102 ? -6.654 1.055 13.554 1.00 97.56 102 LEU A C 1
ATOM 765 O O . LEU A 1 102 ? -7.642 0.991 14.288 1.00 97.56 102 LEU A O 1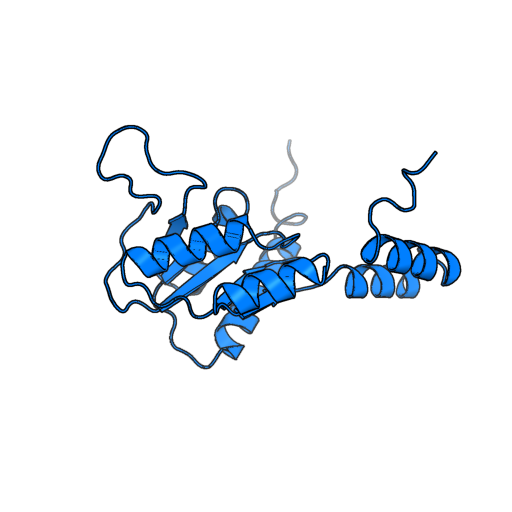
ATOM 769 N N . GLN A 1 103 ? -5.561 0.317 13.768 1.00 97.56 103 GLN A N 1
ATOM 770 C CA . GLN A 1 103 ? -5.453 -0.682 14.837 1.00 97.56 103 GLN A CA 1
ATOM 771 C C . GLN A 1 103 ? -5.642 -0.080 16.235 1.00 97.56 103 GLN A C 1
ATOM 773 O O . GLN A 1 103 ? -6.319 -0.673 17.076 1.00 97.56 103 GLN A O 1
ATOM 778 N N . LYS A 1 104 ? -5.122 1.130 16.486 1.00 95.88 104 LYS A N 1
ATOM 779 C CA . LYS A 1 104 ? -5.317 1.856 17.758 1.00 95.88 104 LYS A CA 1
ATOM 780 C C . LYS A 1 104 ? -6.788 2.145 18.061 1.00 95.88 104 LYS A C 1
ATOM 782 O O . LYS A 1 104 ? -7.174 2.173 19.228 1.00 95.88 104 LYS A O 1
ATOM 787 N N . GLU A 1 105 ? -7.611 2.310 17.032 1.00 96.00 105 GLU A N 1
ATOM 788 C CA . GLU A 1 105 ? -9.059 2.496 17.166 1.00 96.00 105 GLU A CA 1
ATOM 789 C C . GLU A 1 105 ? -9.840 1.166 17.146 1.00 96.00 105 GLU A C 1
ATOM 791 O O . GLU A 1 105 ? -11.070 1.155 17.234 1.00 96.00 105 GLU A O 1
ATOM 796 N N . GLY A 1 106 ? -9.132 0.032 17.115 1.00 96.88 106 GLY A N 1
ATOM 797 C CA . GLY A 1 106 ? -9.685 -1.319 17.194 1.00 96.88 106 GLY A CA 1
ATOM 798 C C . GLY A 1 106 ? -10.145 -1.897 15.859 1.00 96.88 106 GLY A C 1
ATOM 799 O O . GLY A 1 106 ? -10.979 -2.798 15.870 1.00 96.88 106 GLY A O 1
ATOM 800 N N . VAL A 1 107 ? -9.655 -1.368 14.738 1.00 98.25 107 VAL A N 1
ATOM 801 C CA . VAL A 1 107 ? -9.853 -1.939 13.398 1.00 98.25 107 VAL A CA 1
ATOM 802 C C . VAL A 1 107 ? -8.814 -3.039 13.167 1.00 98.25 107 VAL A C 1
ATOM 804 O O . VAL A 1 107 ? -7.638 -2.864 13.479 1.00 98.25 107 VAL A O 1
ATOM 807 N N . GLU A 1 108 ? -9.237 -4.166 12.615 1.00 98.31 108 GLU A N 1
ATOM 808 C CA . GLU A 1 108 ? -8.352 -5.227 12.147 1.00 98.31 108 GLU A CA 1
ATOM 809 C C . GLU A 1 108 ? -7.843 -4.859 10.751 1.00 98.31 108 GLU A C 1
ATOM 811 O O . GLU A 1 108 ? -8.624 -4.736 9.814 1.00 98.31 108 GLU A O 1
ATOM 816 N N . VAL A 1 109 ? -6.539 -4.629 10.599 1.00 98.56 109 VAL A N 1
ATOM 817 C CA . VAL A 1 109 ? -5.949 -4.359 9.280 1.00 98.56 109 VAL A CA 1
ATOM 818 C C . VAL A 1 109 ? -5.515 -5.684 8.674 1.00 98.56 109 VAL A C 1
ATOM 820 O O . VAL A 1 109 ? -4.576 -6.295 9.176 1.00 98.56 109 VAL A O 1
ATOM 823 N N . LEU A 1 110 ? -6.205 -6.106 7.615 1.00 98.56 110 LEU A N 1
ATOM 824 C CA . LEU A 1 110 ? -5.954 -7.378 6.937 1.00 98.56 110 LEU A CA 1
ATOM 825 C C . LEU A 1 110 ? -4.657 -7.336 6.129 1.00 98.56 110 LEU A C 1
ATOM 827 O O . LEU A 1 110 ? -3.849 -8.256 6.199 1.00 98.56 110 LEU A O 1
ATOM 831 N N . GLU A 1 111 ? -4.467 -6.266 5.355 1.00 98.44 111 GL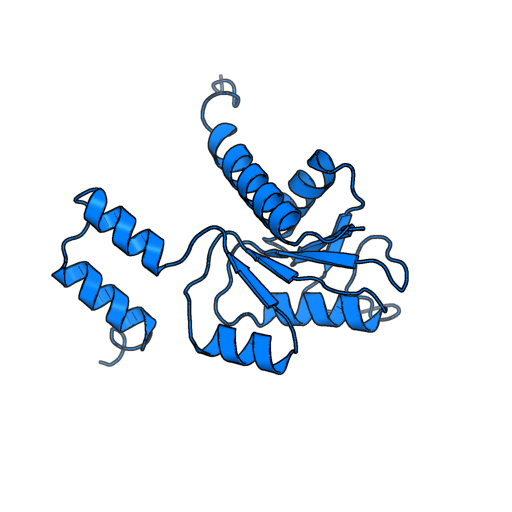U A N 1
ATOM 832 C CA . GLU A 1 111 ? -3.299 -6.088 4.497 1.00 98.44 111 GLU A CA 1
ATOM 833 C C . GLU A 1 111 ? -3.154 -4.624 4.056 1.00 98.44 111 GLU A C 1
ATOM 835 O O . GLU A 1 111 ? -4.129 -3.863 3.988 1.00 98.44 111 GLU A O 1
ATOM 840 N N . VAL A 1 112 ? -1.922 -4.231 3.724 1.00 98.81 112 VAL A N 1
ATOM 841 C CA . VAL A 1 112 ? -1.630 -3.000 2.984 1.00 98.81 112 VAL A CA 1
ATOM 842 C C . VAL A 1 112 ? -1.405 -3.325 1.507 1.00 98.81 112 VAL A C 1
ATOM 844 O O . VAL A 1 112 ? -0.490 -4.066 1.154 1.00 98.81 112 VAL A O 1
ATOM 847 N N . LEU A 1 113 ? -2.188 -2.721 0.621 1.00 98.81 113 LEU A N 1
ATOM 848 C CA . LEU A 1 113 ? -2.036 -2.862 -0.822 1.00 98.81 113 LEU A CA 1
ATOM 849 C C . LEU A 1 113 ? -1.461 -1.592 -1.446 1.00 98.81 113 LEU A C 1
ATOM 851 O O . LEU A 1 113 ? -1.873 -0.483 -1.106 1.00 98.81 113 LEU A O 1
ATOM 855 N N . SER A 1 114 ? -0.553 -1.749 -2.410 1.00 98.75 114 SER A N 1
ATOM 856 C CA . SER A 1 114 ? -0.066 -0.636 -3.233 1.00 98.75 114 SER A CA 1
ATOM 857 C C . SER A 1 114 ? -0.069 -0.932 -4.729 1.00 98.75 114 SER A C 1
ATOM 859 O O . SER A 1 114 ? -0.146 -2.083 -5.158 1.00 98.75 114 SER A O 1
ATOM 861 N N . ILE A 1 115 ? 0.053 0.109 -5.555 1.00 98.56 115 ILE A N 1
ATOM 862 C CA . ILE A 1 115 ? 0.261 -0.078 -6.997 1.00 98.56 115 ILE A CA 1
ATOM 863 C C . ILE A 1 115 ? 1.679 -0.585 -7.232 1.00 98.56 115 ILE A C 1
ATOM 865 O O . ILE A 1 115 ? 1.890 -1.579 -7.923 1.00 98.56 115 ILE A O 1
ATOM 869 N N . PHE A 1 116 ? 2.654 0.090 -6.630 1.00 98.56 116 PHE A N 1
ATOM 870 C CA . PHE A 1 116 ? 4.067 -0.150 -6.878 1.00 98.56 116 PHE A CA 1
ATOM 871 C C . PHE A 1 116 ? 4.836 -0.385 -5.577 1.00 98.56 116 PHE A C 1
ATOM 873 O O . PHE A 1 116 ? 4.497 0.162 -4.523 1.00 98.56 116 PHE A O 1
ATOM 880 N N . THR A 1 117 ? 5.914 -1.158 -5.656 1.00 97.94 117 THR A N 1
ATOM 881 C CA . THR A 1 117 ? 6.938 -1.226 -4.609 1.00 97.94 117 THR A CA 1
ATOM 882 C C . THR A 1 117 ? 8.332 -1.206 -5.212 1.00 97.94 117 THR A C 1
ATOM 884 O O . THR A 1 117 ? 8.587 -1.826 -6.247 1.00 97.94 117 THR A O 1
ATOM 887 N N . TYR A 1 118 ? 9.265 -0.541 -4.533 1.00 95.56 118 TYR A N 1
ATOM 888 C CA . TYR A 1 118 ? 10.684 -0.680 -4.859 1.00 95.56 118 TYR A CA 1
ATOM 889 C C . TYR A 1 118 ? 11.247 -2.056 -4.483 1.00 95.56 118 TYR A C 1
ATOM 891 O O . TYR A 1 118 ? 12.324 -2.404 -4.953 1.00 95.56 118 TYR A O 1
ATOM 899 N N . GLY A 1 119 ? 10.544 -2.840 -3.656 1.00 93.56 119 GLY A N 1
ATOM 900 C CA . GLY A 1 119 ? 11.025 -4.139 -3.178 1.00 93.56 119 GLY A CA 1
ATOM 901 C C . GLY A 1 119 ? 12.310 -4.007 -2.357 1.00 93.56 119 GLY A C 1
ATOM 902 O O . GLY A 1 119 ? 13.265 -4.749 -2.579 1.00 93.56 119 GLY A O 1
ATOM 903 N N . LEU A 1 120 ? 12.385 -2.996 -1.485 1.00 92.19 120 LEU A N 1
ATOM 904 C CA . LEU A 1 120 ? 13.529 -2.791 -0.595 1.00 92.19 120 LEU A CA 1
ATOM 905 C C . LEU A 1 120 ? 13.411 -3.732 0.606 1.00 92.19 120 LEU A C 1
ATOM 907 O O . LEU A 1 120 ? 12.370 -3.740 1.256 1.00 92.19 120 LEU A O 1
ATOM 911 N N . HIS A 1 121 ? 14.500 -4.407 0.985 1.00 91.06 121 HIS A N 1
ATOM 912 C CA . HIS A 1 121 ? 14.531 -5.288 2.167 1.00 91.06 121 HIS A CA 1
ATOM 913 C C . HIS A 1 121 ? 14.042 -4.585 3.445 1.00 91.06 121 HIS A C 1
ATOM 915 O O . HIS A 1 121 ? 13.345 -5.158 4.275 1.00 91.06 121 HIS A O 1
ATOM 921 N N . LYS A 1 122 ? 14.342 -3.286 3.560 1.00 92.94 122 LYS A N 1
ATOM 922 C CA . LYS A 1 122 ? 13.900 -2.440 4.670 1.00 92.94 122 LYS A CA 1
ATOM 923 C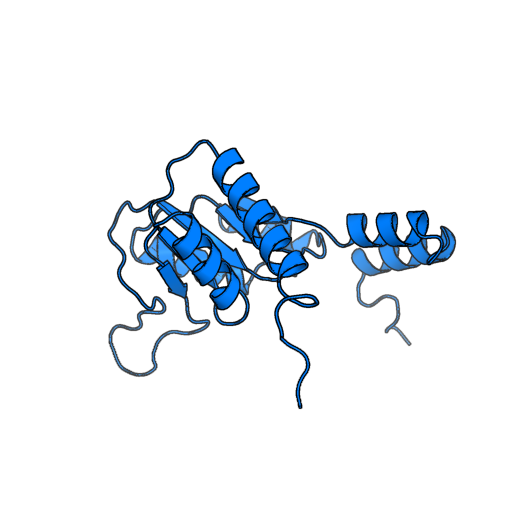 C . LYS A 1 122 ? 12.374 -2.355 4.807 1.00 92.94 122 LYS A C 1
ATOM 925 O O . LYS A 1 122 ? 11.886 -2.169 5.917 1.00 92.94 122 LYS A O 1
ATOM 930 N N . ALA A 1 123 ? 11.626 -2.433 3.705 1.00 95.62 123 ALA A N 1
ATOM 931 C CA . ALA A 1 123 ? 10.168 -2.480 3.769 1.00 95.62 123 ALA A CA 1
ATOM 932 C C . ALA A 1 123 ? 9.706 -3.805 4.381 1.00 95.62 123 ALA A C 1
ATOM 934 O O . ALA A 1 123 ? 8.907 -3.788 5.311 1.00 95.62 123 ALA A O 1
ATOM 935 N N . ASP A 1 124 ? 10.259 -4.927 3.917 1.00 95.88 124 ASP A N 1
ATOM 936 C CA . ASP A 1 124 ? 9.914 -6.262 4.416 1.00 95.88 124 ASP A CA 1
ATOM 937 C C . ASP A 1 124 ? 10.173 -6.389 5.920 1.00 95.88 124 ASP A C 1
ATOM 939 O O . ASP A 1 124 ? 9.318 -6.871 6.664 1.00 95.88 124 ASP A O 1
ATOM 943 N N . GLU A 1 125 ? 11.323 -5.892 6.384 1.00 97.19 125 GLU A N 1
ATOM 944 C CA . GLU A 1 125 ? 11.656 -5.827 7.809 1.00 97.19 125 GLU A CA 1
ATOM 945 C C . GLU A 1 125 ? 10.651 -4.974 8.587 1.00 97.19 125 GLU A C 1
ATOM 947 O O . GLU A 1 125 ? 10.100 -5.441 9.581 1.00 97.19 125 GLU A O 1
ATOM 952 N N . ALA A 1 126 ? 10.358 -3.758 8.114 1.00 97.81 126 ALA A N 1
ATOM 953 C CA . ALA A 1 126 ? 9.457 -2.840 8.806 1.00 97.81 126 ALA A CA 1
ATOM 954 C C . ALA A 1 126 ? 8.025 -3.390 8.918 1.00 97.81 126 ALA A C 1
ATOM 956 O O . ALA A 1 126 ? 7.402 -3.286 9.975 1.00 97.81 126 ALA A O 1
ATOM 957 N N . PHE A 1 127 ? 7.500 -3.998 7.851 1.00 98.44 127 PHE A N 1
ATOM 958 C CA . PHE A 1 127 ? 6.173 -4.619 7.863 1.00 98.44 127 PHE A CA 1
ATOM 959 C C . PHE A 1 127 ? 6.123 -5.829 8.799 1.00 98.44 127 PHE A C 1
ATOM 961 O O . PHE A 1 127 ? 5.198 -5.948 9.606 1.00 98.44 127 PHE A O 1
ATOM 968 N N . LYS A 1 128 ? 7.157 -6.678 8.768 1.00 98.19 128 LYS A N 1
ATOM 969 C CA . LYS A 1 128 ? 7.280 -7.822 9.676 1.00 98.19 128 LYS A CA 1
ATOM 970 C C . LYS A 1 128 ? 7.355 -7.389 11.141 1.00 98.19 128 LYS A C 1
ATOM 972 O O . LYS A 1 128 ? 6.685 -7.989 11.977 1.00 98.19 128 LYS A O 1
ATOM 977 N N . GLU A 1 129 ? 8.145 -6.364 11.456 1.00 98.12 129 GLU A N 1
ATOM 978 C CA . GLU A 1 129 ? 8.253 -5.796 12.807 1.00 98.12 129 GLU A CA 1
ATOM 979 C C . GLU A 1 129 ? 6.921 -5.218 13.300 1.00 98.12 129 GLU A C 1
ATOM 981 O O . GLU A 1 129 ? 6.577 -5.381 14.470 1.00 98.12 129 GLU A O 1
ATOM 986 N N . ALA A 1 130 ? 6.149 -4.598 12.405 1.00 97.88 130 ALA A N 1
ATOM 987 C CA . ALA A 1 130 ? 4.817 -4.081 12.705 1.00 97.88 130 ALA A CA 1
ATOM 988 C C . ALA A 1 130 ? 3.730 -5.173 12.787 1.00 97.88 130 ALA A C 1
ATOM 990 O O . ALA A 1 130 ? 2.595 -4.875 13.154 1.00 97.88 130 ALA A O 1
ATOM 991 N N . GLY A 1 131 ? 4.046 -6.429 12.443 1.00 98.00 131 GLY A N 1
ATOM 992 C CA . GLY A 1 131 ? 3.063 -7.513 12.377 1.00 98.00 131 GLY A CA 1
ATOM 993 C C . GLY A 1 131 ? 2.011 -7.306 11.283 1.00 98.00 131 GLY A C 1
ATOM 994 O O . GLY A 1 131 ? 0.863 -7.705 11.456 1.00 98.00 131 GLY A O 1
ATOM 995 N N . LEU A 1 132 ? 2.392 -6.655 10.182 1.00 98.25 132 LEU A N 1
ATOM 996 C CA . LEU A 1 132 ? 1.531 -6.328 9.048 1.00 98.25 132 LEU A CA 1
ATOM 997 C C . LEU A 1 132 ? 2.029 -7.032 7.780 1.00 98.25 132 LEU A C 1
ATOM 999 O O . LEU A 1 132 ? 3.230 -7.206 7.579 1.00 98.25 132 LEU A O 1
ATOM 1003 N N . SER A 1 133 ? 1.106 -7.388 6.893 1.00 97.25 133 SER A N 1
ATOM 1004 C CA . SER A 1 133 ? 1.399 -7.843 5.533 1.00 97.25 133 SER A CA 1
ATOM 1005 C C . SER A 1 133 ? 1.233 -6.702 4.531 1.00 97.25 133 SER A C 1
ATOM 1007 O O . SER A 1 133 ? 0.470 -5.752 4.749 1.00 97.25 133 SER A O 1
ATOM 1009 N N . TYR A 1 134 ? 1.948 -6.800 3.410 1.00 98.38 134 TYR A 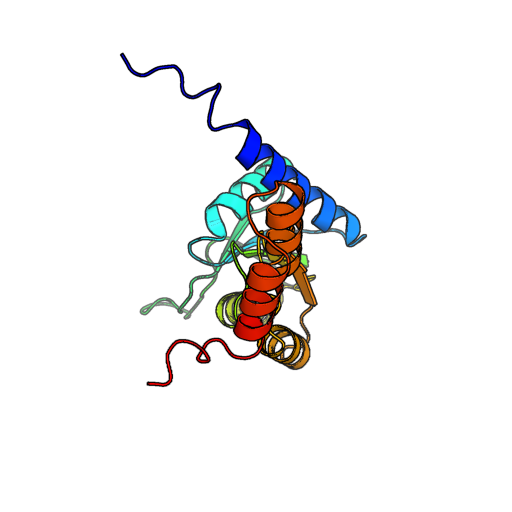N 1
ATOM 1010 C CA . TYR A 1 134 ? 1.711 -5.937 2.264 1.00 98.38 134 TYR A CA 1
ATOM 1011 C C . TYR A 1 134 ? 1.888 -6.677 0.941 1.00 98.38 134 TYR A C 1
ATOM 1013 O O . TYR A 1 134 ? 2.705 -7.593 0.833 1.00 98.38 134 TYR A O 1
ATOM 1021 N N . ARG A 1 135 ? 1.156 -6.234 -0.084 1.00 98.00 135 ARG A N 1
ATOM 1022 C CA . ARG A 1 135 ? 1.322 -6.678 -1.474 1.00 98.00 135 ARG A CA 1
ATOM 1023 C C . ARG A 1 135 ? 1.197 -5.501 -2.433 1.00 98.00 135 ARG A C 1
ATOM 1025 O O . ARG A 1 135 ? 0.499 -4.527 -2.166 1.00 98.00 135 ARG A O 1
ATOM 1032 N N . SER A 1 136 ? 1.853 -5.608 -3.583 1.00 98.38 136 SER A N 1
ATOM 1033 C CA . SER A 1 136 ? 1.797 -4.586 -4.635 1.00 98.38 136 SER A CA 1
ATOM 1034 C C . SER A 1 136 ? 1.292 -5.167 -5.952 1.00 98.38 136 SER A C 1
ATOM 1036 O O . SER A 1 136 ? 1.503 -6.351 -6.222 1.00 98.38 136 SER A O 1
ATOM 1038 N N . ILE A 1 137 ? 0.610 -4.357 -6.771 1.00 98.25 137 ILE A N 1
ATOM 1039 C CA . ILE A 1 137 ? 0.193 -4.739 -8.136 1.00 98.25 137 ILE A CA 1
ATOM 1040 C C . ILE A 1 13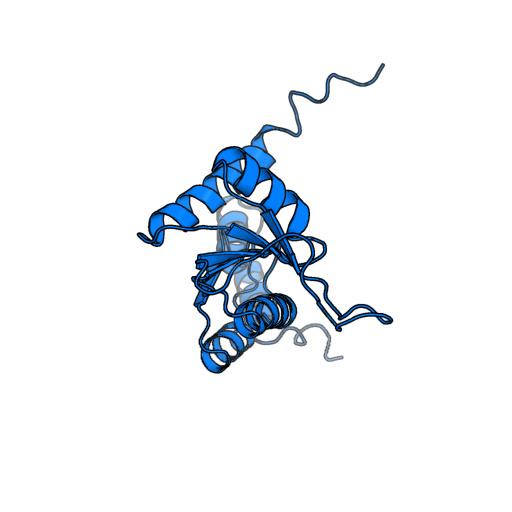7 ? 1.419 -5.060 -8.987 1.00 98.25 137 ILE A C 1
ATOM 1042 O O . ILE A 1 137 ? 1.449 -6.070 -9.684 1.00 98.25 137 ILE A O 1
ATOM 1046 N N . THR A 1 138 ? 2.453 -4.234 -8.891 1.00 98.06 138 THR A N 1
ATOM 1047 C CA . THR A 1 138 ? 3.727 -4.471 -9.556 1.00 98.06 138 THR A CA 1
ATOM 1048 C C . THR A 1 138 ? 4.897 -3.991 -8.698 1.00 98.06 138 THR A C 1
ATOM 1050 O O . THR A 1 138 ? 4.723 -3.409 -7.624 1.00 98.06 138 THR A O 1
ATOM 1053 N N . SER A 1 139 ? 6.110 -4.264 -9.159 1.00 97.38 139 SER A N 1
ATOM 1054 C CA . SER A 1 139 ? 7.353 -3.963 -8.461 1.00 97.38 139 SER A CA 1
ATOM 1055 C C . SER A 1 139 ? 8.371 -3.325 -9.400 1.00 97.38 139 SER A C 1
ATOM 1057 O O . SER A 1 139 ? 8.243 -3.372 -10.625 1.00 97.38 139 SER A O 1
ATOM 1059 N N . TYR A 1 140 ? 9.424 -2.762 -8.816 1.00 96.56 140 TYR A N 1
ATOM 1060 C CA . TYR A 1 140 ? 10.582 -2.288 -9.564 1.00 96.56 140 TYR A CA 1
ATOM 1061 C C . TYR A 1 140 ? 11.219 -3.394 -10.409 1.00 96.56 140 TYR A C 1
ATOM 1063 O O . TYR A 1 140 ? 11.583 -3.154 -11.553 1.00 96.56 140 TYR A O 1
ATOM 1071 N N . GLU A 1 141 ? 11.285 -4.620 -9.894 1.00 94.75 141 GLU A N 1
ATOM 1072 C CA . GLU A 1 141 ? 11.788 -5.769 -10.650 1.00 94.75 141 GLU A CA 1
ATOM 1073 C C . GLU A 1 141 ? 10.930 -6.070 -11.886 1.00 94.75 141 GLU A C 1
ATOM 1075 O O . GLU A 1 141 ? 11.464 -6.204 -12.986 1.00 94.75 141 GLU A O 1
ATOM 1080 N N . ASN A 1 142 ? 9.603 -6.086 -11.734 1.00 96.75 142 ASN A N 1
ATOM 1081 C CA . ASN A 1 142 ? 8.687 -6.284 -12.858 1.00 96.75 142 ASN A CA 1
ATOM 1082 C C . ASN A 1 142 ? 8.792 -5.152 -13.886 1.00 96.75 142 ASN A C 1
ATOM 1084 O O . ASN A 1 142 ? 8.709 -5.408 -15.084 1.00 96.75 142 ASN A O 1
ATOM 1088 N N . LEU A 1 143 ? 9.008 -3.911 -13.436 1.00 96.81 143 LEU A N 1
ATOM 1089 C CA . LEU A 1 143 ? 9.254 -2.780 -14.328 1.00 96.81 143 LEU A CA 1
ATOM 1090 C C . LEU A 1 143 ? 10.539 -2.975 -15.143 1.00 96.81 143 LEU A C 1
ATOM 1092 O O . LEU A 1 143 ? 10.514 -2.767 -16.353 1.00 96.81 143 LEU A O 1
ATOM 1096 N N . LEU A 1 144 ? 11.646 -3.382 -14.512 1.00 95.94 144 LEU A N 1
ATOM 1097 C CA . LEU A 1 144 ? 12.898 -3.642 -15.228 1.00 95.94 144 LEU A CA 1
ATOM 1098 C C . LEU A 1 144 ? 12.738 -4.764 -16.258 1.00 95.94 144 LEU A C 1
ATOM 1100 O O . LEU A 1 144 ? 13.174 -4.608 -17.395 1.00 95.94 144 LEU A O 1
ATOM 1104 N N . ASN A 1 145 ? 12.077 -5.862 -15.883 1.00 95.50 145 ASN A N 1
ATOM 1105 C CA . ASN A 1 145 ? 11.815 -6.970 -16.803 1.00 95.50 145 ASN A CA 1
ATOM 1106 C C . ASN A 1 145 ? 10.962 -6.502 -17.997 1.00 95.50 145 ASN A C 1
ATOM 1108 O O . ASN A 1 145 ? 11.335 -6.738 -19.140 1.00 95.50 145 ASN A O 1
ATOM 1112 N N . ALA A 1 146 ? 9.902 -5.725 -17.752 1.00 96.50 146 ALA A N 1
ATOM 1113 C CA . ALA A 1 146 ? 9.065 -5.174 -18.817 1.00 96.50 146 ALA A CA 1
ATOM 1114 C C . ALA A 1 146 ? 9.819 -4.206 -19.752 1.00 96.50 146 ALA A C 1
ATOM 1116 O O . ALA A 1 146 ? 9.498 -4.119 -20.936 1.00 96.50 146 ALA A O 1
ATOM 1117 N N . LEU A 1 147 ? 10.812 -3.462 -19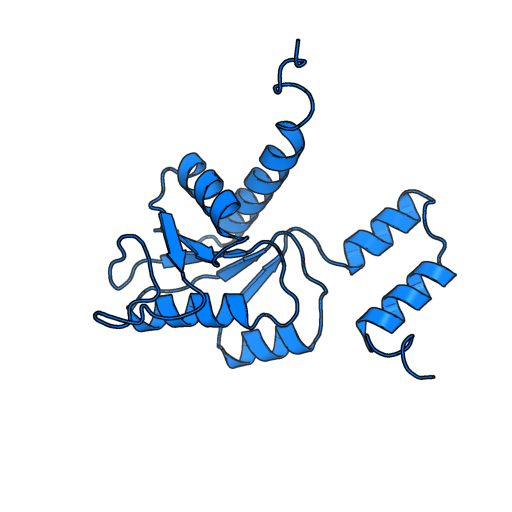.248 1.00 97.31 147 LEU A N 1
ATOM 1118 C CA . LEU A 1 147 ? 11.650 -2.589 -20.078 1.00 97.31 147 LEU A CA 1
ATOM 1119 C C . LEU A 1 147 ? 12.610 -3.381 -20.971 1.00 97.31 147 LEU A C 1
ATOM 1121 O O . LEU A 1 147 ? 12.837 -2.962 -22.107 1.00 97.31 147 LEU A O 1
ATOM 1125 N N . VAL A 1 148 ? 13.139 -4.506 -20.482 1.00 96.88 148 VAL A N 1
ATOM 1126 C CA . VAL A 1 148 ? 13.950 -5.429 -21.291 1.00 96.88 148 VAL A CA 1
ATOM 1127 C C . VAL A 1 148 ? 13.095 -6.103 -22.359 1.00 96.88 148 VAL A C 1
ATOM 1129 O O . VAL A 1 148 ? 13.457 -6.057 -23.532 1.00 96.88 148 VAL A O 1
ATOM 1132 N N . ASP A 1 149 ? 11.925 -6.627 -21.989 1.00 96.56 149 ASP A N 1
ATOM 1133 C CA . ASP A 1 149 ? 10.990 -7.265 -22.927 1.00 96.56 149 ASP A CA 1
ATOM 1134 C C . ASP A 1 149 ? 10.524 -6.301 -24.030 1.00 96.56 149 ASP A C 1
ATOM 1136 O O . ASP A 1 149 ? 10.269 -6.706 -25.162 1.00 96.56 149 ASP A O 1
ATOM 1140 N N . ALA A 1 150 ? 10.427 -5.007 -23.711 1.00 97.00 150 ALA A N 1
ATOM 1141 C CA . ALA A 1 150 ? 10.075 -3.955 -24.660 1.00 97.00 150 ALA A CA 1
ATOM 1142 C C . ALA A 1 150 ? 11.265 -3.433 -25.492 1.00 97.00 150 ALA A C 1
ATOM 1144 O O . ALA A 1 150 ? 11.098 -2.444 -26.205 1.00 97.00 150 ALA A O 1
ATOM 1145 N N . GLU A 1 151 ? 12.457 -4.029 -25.370 1.00 96.88 151 GLU A N 1
ATOM 1146 C CA . GLU A 1 151 ? 13.704 -3.590 -26.020 1.00 96.88 151 GLU A CA 1
ATOM 1147 C C . GLU A 1 151 ? 14.074 -2.121 -25.708 1.00 96.88 151 GLU A C 1
ATOM 1149 O O . GLU A 1 151 ? 14.737 -1.434 -26.487 1.00 96.88 151 GLU A O 1
ATOM 1154 N N . ARG A 1 152 ? 13.639 -1.610 -24.547 1.00 96.88 152 ARG A N 1
ATOM 1155 C CA . ARG A 1 152 ? 13.916 -0.239 -24.067 1.00 96.88 152 ARG A CA 1
ATOM 1156 C C . ARG A 1 152 ? 15.063 -0.172 -23.062 1.00 96.88 152 ARG A C 1
ATOM 1158 O O . ARG A 1 152 ? 15.406 0.921 -22.614 1.00 96.88 152 ARG A O 1
ATOM 1165 N N . MET A 1 153 ? 15.592 -1.327 -22.682 1.00 95.81 153 MET A N 1
ATOM 1166 C CA . MET A 1 153 ? 16.687 -1.515 -21.742 1.00 95.81 153 MET A CA 1
ATOM 1167 C C . MET A 1 153 ? 17.429 -2.793 -22.130 1.00 95.81 153 MET A C 1
ATOM 1169 O O . MET A 1 153 ? 16.795 -3.788 -22.475 1.00 95.81 153 MET A O 1
ATOM 1173 N N . ASN A 1 154 ? 18.756 -2.783 -22.076 1.00 95.56 154 ASN A N 1
ATOM 1174 C CA . ASN A 1 154 ? 19.550 -3.999 -22.250 1.00 95.56 154 ASN A CA 1
ATOM 1175 C C . ASN A 1 154 ? 19.863 -4.676 -20.897 1.00 95.56 154 ASN A C 1
ATOM 1177 O O . ASN A 1 154 ? 19.642 -4.110 -19.827 1.00 95.56 154 ASN A O 1
ATOM 1181 N N . GLU A 1 155 ? 20.396 -5.899 -20.927 1.00 93.06 155 GLU A N 1
ATOM 1182 C CA . GLU A 1 155 ? 20.683 -6.662 -19.699 1.00 93.06 155 GLU A CA 1
ATOM 1183 C C . GLU A 1 155 ? 21.759 -6.026 -18.803 1.00 93.06 155 GLU A C 1
ATOM 1185 O O . GLU A 1 155 ? 21.727 -6.194 -17.583 1.00 93.06 155 GLU A O 1
ATOM 1190 N N . GLU A 1 156 ? 22.704 -5.273 -19.372 1.00 93.56 156 GLU A N 1
ATOM 1191 C CA . GLU A 1 156 ? 23.731 -4.567 -18.597 1.00 93.56 156 GLU A CA 1
ATOM 1192 C C . GLU A 1 156 ? 23.114 -3.403 -17.810 1.00 93.56 156 GLU A C 1
ATOM 1194 O O . GLU A 1 156 ? 23.327 -3.279 -16.603 1.00 93.56 156 GLU A O 1
ATOM 1199 N N . GLU A 1 157 ? 22.268 -2.604 -18.464 1.00 93.56 157 GLU A N 1
ATOM 1200 C CA . GLU A 1 157 ? 21.496 -1.531 -17.833 1.00 93.56 157 GLU A CA 1
ATOM 1201 C C . GLU A 1 157 ? 20.551 -2.083 -16.760 1.00 93.56 157 GLU A C 1
ATOM 1203 O O . GLU A 1 157 ? 20.494 -1.548 -15.651 1.00 93.56 157 GLU A O 1
ATOM 1208 N N . ARG A 1 158 ? 19.855 -3.193 -17.045 1.00 93.88 158 ARG A N 1
ATOM 1209 C CA . ARG A 1 158 ? 18.989 -3.873 -16.071 1.00 93.88 158 ARG A CA 1
ATOM 1210 C C . ARG A 1 158 ? 19.771 -4.301 -14.837 1.00 93.88 158 ARG A C 1
ATOM 1212 O O . ARG A 1 158 ? 19.315 -4.069 -13.717 1.00 93.88 158 ARG A O 1
ATOM 1219 N N . ARG A 1 159 ? 20.946 -4.908 -15.023 1.00 91.56 159 ARG A N 1
ATOM 1220 C CA . ARG A 1 159 ? 21.807 -5.325 -13.913 1.00 91.56 159 ARG A CA 1
ATOM 1221 C C . ARG A 1 159 ? 22.243 -4.127 -13.071 1.00 91.56 159 ARG A C 1
ATOM 1223 O O . ARG A 1 159 ? 22.136 -4.186 -11.850 1.00 91.56 159 ARG A O 1
ATOM 1230 N N . LEU A 1 160 ? 22.660 -3.038 -13.709 1.00 91.31 160 LEU A N 1
ATOM 1231 C CA . LEU A 1 160 ? 23.064 -1.813 -13.023 1.00 91.31 160 LEU A CA 1
ATOM 1232 C C . LEU A 1 160 ? 21.915 -1.216 -12.187 1.00 91.31 160 LEU A C 1
ATOM 1234 O O . LEU A 1 160 ? 22.108 -0.814 -11.040 1.00 91.31 160 LEU A O 1
ATOM 1238 N N . MET A 1 161 ? 20.696 -1.209 -12.731 1.00 91.62 161 MET A N 1
ATOM 1239 C CA . MET A 1 161 ? 19.492 -0.764 -12.018 1.00 91.62 161 MET A CA 1
ATOM 1240 C C . MET A 1 161 ? 19.102 -1.707 -10.868 1.00 91.62 161 MET A C 1
ATOM 1242 O O . MET A 1 161 ? 18.650 -1.262 -9.811 1.00 91.62 161 MET A O 1
ATOM 1246 N N . ALA A 1 162 ? 19.314 -3.014 -11.028 1.00 88.25 162 ALA A N 1
ATOM 1247 C CA . ALA A 1 162 ? 19.104 -3.986 -9.959 1.00 88.25 162 ALA A CA 1
ATOM 1248 C C . ALA A 1 162 ? 20.116 -3.820 -8.811 1.00 88.25 162 ALA A C 1
ATOM 1250 O O . ALA A 1 162 ? 19.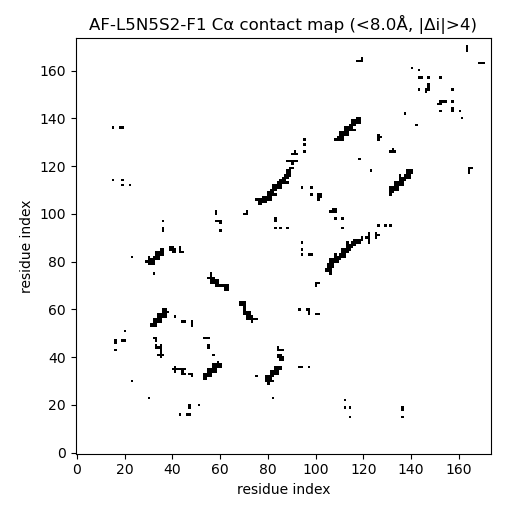739 -3.970 -7.649 1.00 88.25 162 ALA A O 1
ATOM 1251 N N . GLU A 1 163 ? 21.371 -3.477 -9.119 1.00 87.19 163 GLU A N 1
ATOM 1252 C CA . GLU A 1 163 ? 22.401 -3.156 -8.123 1.00 87.19 163 GLU A CA 1
ATOM 1253 C C . GLU A 1 163 ? 22.047 -1.870 -7.355 1.00 87.19 163 GLU A C 1
ATOM 1255 O O . GLU A 1 163 ? 22.105 -1.854 -6.125 1.00 87.19 163 GLU A O 1
ATOM 1260 N N . TRP A 1 164 ? 21.545 -0.836 -8.041 1.00 87.25 164 TRP A N 1
ATOM 1261 C CA . TRP A 1 164 ? 21.028 0.377 -7.390 1.00 87.25 164 TRP A CA 1
ATOM 1262 C C . TRP A 1 164 ? 19.887 0.104 -6.406 1.00 87.25 164 TRP A C 1
ATOM 1264 O O . TRP A 1 164 ? 19.813 0.728 -5.353 1.00 87.25 164 TRP A O 1
ATOM 1274 N N . ARG A 1 165 ? 18.998 -0.851 -6.698 1.00 84.25 165 ARG A N 1
ATOM 1275 C CA . ARG A 1 165 ? 17.929 -1.220 -5.755 1.00 84.25 165 ARG A CA 1
ATOM 1276 C C . ARG A 1 165 ? 18.488 -1.722 -4.415 1.00 84.25 165 ARG A C 1
ATOM 1278 O O . ARG A 1 165 ? 17.844 -1.529 -3.386 1.00 84.25 165 ARG A O 1
ATOM 1285 N N . GLN A 1 166 ? 19.654 -2.371 -4.428 1.00 82.25 166 GLN A N 1
ATOM 1286 C CA . GLN A 1 166 ? 20.324 -2.867 -3.220 1.00 82.25 166 GLN A CA 1
ATOM 1287 C C . GLN A 1 166 ? 21.044 -1.743 -2.471 1.00 82.25 166 GLN A C 1
ATOM 1289 O O . GLN A 1 166 ? 20.955 -1.670 -1.246 1.00 82.25 166 GLN A O 1
ATOM 1294 N N . ASP A 1 167 ? 21.713 -0.851 -3.205 1.00 82.69 167 ASP A N 1
ATOM 1295 C CA . ASP A 1 167 ? 22.342 0.353 -2.662 1.00 82.69 167 ASP A CA 1
ATOM 1296 C C . ASP A 1 167 ? 21.931 1.596 -3.471 1.00 82.69 167 ASP A C 1
ATOM 1298 O O . ASP A 1 167 ? 22.584 1.950 -4.461 1.00 82.69 167 ASP A O 1
ATOM 1302 N N . PRO A 1 168 ? 20.873 2.312 -3.039 1.00 78.38 168 PRO A N 1
ATOM 1303 C CA . PRO A 1 168 ? 20.384 3.493 -3.746 1.00 78.38 168 PRO A CA 1
ATOM 1304 C C . PRO A 1 168 ? 21.389 4.649 -3.821 1.00 78.38 168 PRO A C 1
ATOM 1306 O O . PRO A 1 168 ? 21.147 5.621 -4.542 1.00 78.38 168 PRO A O 1
ATOM 1309 N N . TYR A 1 169 ? 22.502 4.563 -3.086 1.00 78.56 169 TYR A N 1
ATOM 1310 C CA . TYR A 1 169 ? 23.550 5.576 -3.051 1.00 78.56 169 TYR A CA 1
ATOM 1311 C C . TYR A 1 169 ? 24.720 5.272 -3.989 1.00 78.56 169 TYR A C 1
ATOM 1313 O O . TYR A 1 169 ? 25.593 6.131 -4.135 1.00 78.56 169 TYR A O 1
ATOM 1321 N N . ILE A 1 170 ? 24.727 4.120 -4.671 1.00 79.75 170 ILE A N 1
ATOM 1322 C CA . ILE A 1 170 ? 25.839 3.664 -5.521 1.00 79.75 170 ILE A CA 1
ATOM 1323 C C . ILE A 1 170 ? 26.242 4.674 -6.613 1.00 79.75 170 ILE A C 1
ATOM 1325 O O . ILE A 1 170 ? 27.414 4.774 -6.956 1.00 79.75 170 ILE A O 1
ATOM 1329 N N . PHE A 1 171 ? 25.305 5.495 -7.106 1.00 77.19 171 PHE A N 1
ATOM 1330 C CA . PHE A 1 171 ? 25.573 6.534 -8.118 1.00 77.19 171 PHE A CA 1
ATOM 1331 C C . PHE A 1 171 ? 25.857 7.928 -7.546 1.00 77.19 171 PHE A C 1
ATOM 1333 O O . PHE A 1 171 ? 26.064 8.875 -8.299 1.00 77.19 171 PHE A O 1
ATOM 1340 N N . THR A 1 172 ? 25.824 8.076 -6.223 1.00 76.50 172 THR A N 1
ATOM 1341 C CA . THR A 1 172 ? 25.982 9.368 -5.531 1.00 76.50 172 THR A CA 1
ATOM 1342 C C . THR A 1 172 ? 27.265 9.461 -4.707 1.00 76.50 172 THR A C 1
ATOM 1344 O O . THR A 1 172 ? 27.551 10.516 -4.148 1.00 76.50 172 THR A O 1
ATOM 1347 N N . GLN A 1 173 ? 28.050 8.382 -4.644 1.00 63.22 173 GLN A N 1
ATOM 1348 C CA . GLN A 1 173 ? 29.367 8.376 -4.015 1.00 63.22 173 GLN A CA 1
ATOM 1349 C C . GLN A 1 173 ? 30.413 8.885 -5.020 1.00 63.22 173 GLN A C 1
ATOM 1351 O O . GLN A 1 173 ? 30.962 8.116 -5.806 1.00 63.22 173 GLN A O 1
ATOM 1356 N N . THR A 1 174 ? 30.632 10.202 -5.026 1.00 52.78 174 THR A N 1
ATOM 1357 C CA . THR A 1 174 ? 31.799 10.870 -5.641 1.00 52.78 174 THR A CA 1
ATOM 1358 C C . THR A 1 174 ? 32.895 11.110 -4.623 1.00 52.78 174 THR A C 1
ATOM 1360 O O . THR A 1 174 ? 32.535 11.539 -3.502 1.00 52.78 174 THR A O 1
#

Secondary structure (DSSP, 8-state):
-PPPGGGTSHHHHHHHHHHHHHHHHTT-S---EEEEETTTHHHHHHHHHHHHT--EEEE-SS--SSSS---EES---TT-EEEEEEEEESSSHHHHHHHHHHHHTT-EEEEEEEEEE---HHHHHHHHHTT--EEEEEEHHHHHHHHHHTTSS-HHHHHHHHHHHH-TTTTT--

Radius of gyration: 18.2 Å; Cα contacts (8 Å, |Δi|>4): 279; chains: 1; bounding box: 52×38×48 Å

Foldseek 3Di:
DDDPPPPPPPPVLVVLLVLVVVVVVVLVDDAAEEEEQPDARVVSSVVNCVVVVHHYKYFAQFFDPDDPRQRIGGDDDAAGEYEYGDAEAELCVRVLVRCVSCVVRRYHYSAYEYQEYQPAVNNVVVCVVSVHHYDHSYYPLRVLVVCVVVVNDPPVRSVVVVVCSHPVCPVVDD